Protein AF-A0A7W4B384-F1 (afdb_monomer)

Foldseek 3Di:
DDDFFEAEQEDDVLCSVVVLVVLVVVCVPDDQQAFAPGQEYEAEHVRLLLSQLSLLVRRGSNVSSVLVNVCSVPDDPCLQFPDDPPQVVVVVVVVVVCVVPDDDQDPPPDPSTPRVSVVVVCVVSGPNVSNVVCQVVSSHFKYKYWYADPNPRDIDIDMDGD

pLDDT: mean 80.78, std 18.58, range [40.91, 98.25]

Mean predicted aligned error: 9.46 Å

Structure (mmCIF, N/CA/C/O backbone):
data_AF-A0A7W4B384-F1
#
_entry.id   AF-A0A7W4B384-F1
#
loop_
_atom_site.group_PDB
_atom_site.id
_atom_site.type_symbol
_atom_site.label_atom_id
_atom_site.label_alt_id
_atom_site.label_comp_id
_atom_site.label_asym_id
_atom_site.label_entity_id
_atom_site.label_seq_id
_atom_site.pdbx_PDB_ins_code
_atom_site.Cartn_x
_atom_site.Cartn_y
_atom_site.Cartn_z
_atom_site.occupancy
_atom_site.B_iso_or_equiv
_atom_site.auth_seq_id
_atom_site.auth_comp_id
_atom_site.auth_asym_id
_atom_site.auth_atom_id
_atom_site.pdbx_PDB_model_num
ATOM 1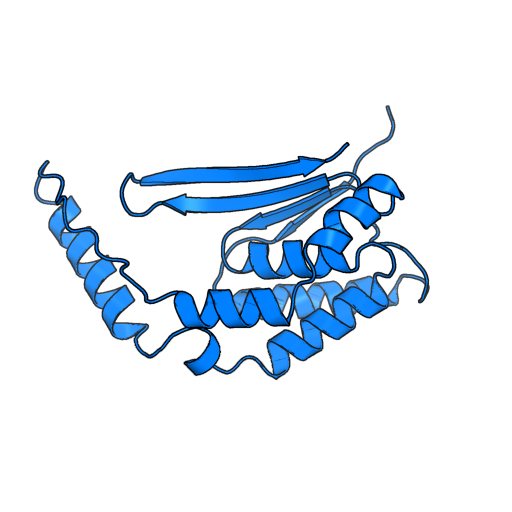 N N . MET A 1 1 ? -15.012 16.977 15.187 1.00 51.75 1 MET A N 1
ATOM 2 C CA . MET A 1 1 ? -14.561 16.223 13.995 1.00 51.75 1 MET A CA 1
ATOM 3 C C . MET A 1 1 ? -13.806 14.999 14.482 1.00 51.75 1 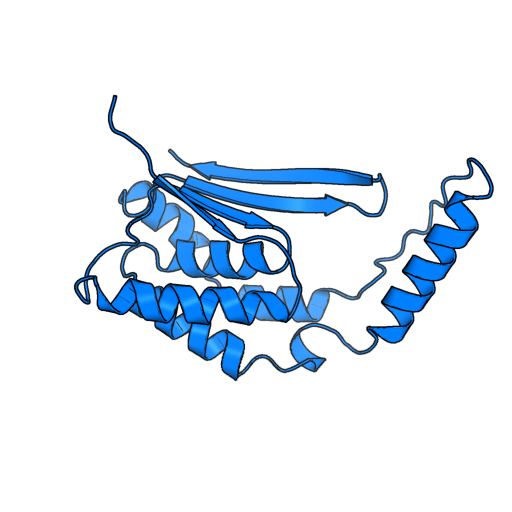MET A C 1
ATOM 5 O O . MET A 1 1 ? -12.996 15.155 15.386 1.00 51.75 1 MET A O 1
ATOM 9 N N . SER A 1 2 ? -14.088 13.803 13.958 1.00 74.88 2 SER A N 1
ATOM 10 C CA . SER A 1 2 ? -13.218 12.649 14.225 1.00 74.88 2 SER A CA 1
ATOM 11 C C . SER A 1 2 ? -11.882 12.897 13.520 1.00 74.88 2 SER A C 1
ATOM 13 O O . SER A 1 2 ? -11.860 13.360 12.379 1.00 74.88 2 SER A O 1
ATOM 15 N N . ILE A 1 3 ? -10.778 12.660 14.224 1.00 88.25 3 ILE A N 1
ATOM 16 C CA . ILE A 1 3 ? -9.435 12.721 13.643 1.00 88.25 3 ILE A CA 1
ATOM 17 C C . ILE A 1 3 ? -9.315 11.540 12.675 1.00 88.25 3 ILE A C 1
ATOM 19 O O . ILE A 1 3 ? -9.677 10.425 13.045 1.00 88.25 3 ILE A O 1
ATOM 23 N N . SER A 1 4 ? -8.843 11.786 11.450 1.00 93.00 4 SER A N 1
ATOM 24 C CA . SER A 1 4 ? -8.507 10.728 10.491 1.00 93.00 4 SER A CA 1
ATOM 25 C C . SER A 1 4 ? -6.994 10.596 10.368 1.00 93.00 4 SER A C 1
ATOM 27 O O . SER A 1 4 ? -6.298 11.600 10.221 1.00 93.00 4 SER A O 1
ATOM 29 N N . THR A 1 5 ? -6.490 9.364 10.404 1.00 96.00 5 THR A N 1
ATOM 30 C CA . THR A 1 5 ? -5.057 9.065 10.264 1.00 96.00 5 THR A CA 1
ATOM 31 C C . THR A 1 5 ? -4.778 8.409 8.917 1.00 96.00 5 THR A C 1
ATOM 33 O O . THR A 1 5 ? -5.451 7.452 8.529 1.00 96.00 5 THR A O 1
ATOM 36 N N . ALA A 1 6 ? -3.768 8.914 8.208 1.00 97.12 6 ALA A N 1
ATOM 37 C CA . ALA A 1 6 ? -3.363 8.412 6.901 1.00 97.12 6 ALA A CA 1
ATOM 38 C C . ALA A 1 6 ? -1.993 7.722 6.957 1.00 97.12 6 ALA A C 1
ATOM 40 O O . ALA A 1 6 ? -1.041 8.258 7.524 1.00 97.12 6 ALA A O 1
ATOM 41 N N . LEU A 1 7 ? -1.882 6.560 6.312 1.00 97.94 7 LEU A N 1
ATOM 42 C CA . LEU A 1 7 ? -0.610 5.908 6.009 1.00 97.94 7 LEU A CA 1
ATOM 43 C C . LEU A 1 7 ? -0.146 6.334 4.615 1.00 97.94 7 LEU A C 1
ATOM 45 O O . LEU A 1 7 ? -0.845 6.080 3.638 1.00 97.94 7 LEU A O 1
ATOM 49 N N . VAL A 1 8 ? 1.046 6.926 4.507 1.00 97.44 8 VAL A N 1
ATOM 50 C CA . VAL A 1 8 ? 1.615 7.374 3.226 1.00 97.44 8 VAL A CA 1
ATOM 51 C C . VAL A 1 8 ? 2.821 6.518 2.850 1.00 97.44 8 VAL A C 1
ATOM 53 O O . VAL A 1 8 ? 3.834 6.50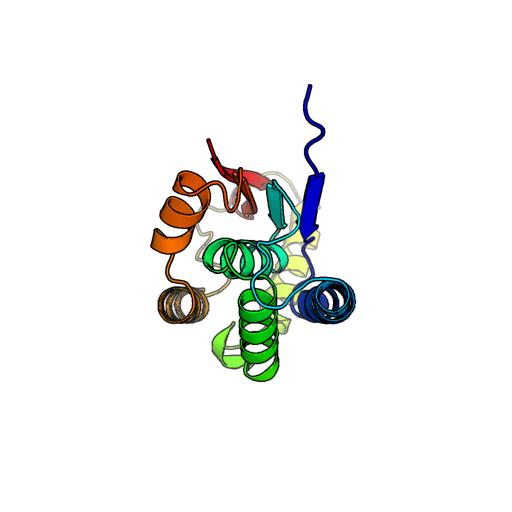1 3.549 1.00 97.44 8 VAL A O 1
ATOM 56 N N . LEU A 1 9 ? 2.718 5.810 1.726 1.00 95.81 9 LEU A N 1
ATOM 57 C CA . LEU A 1 9 ? 3.747 4.915 1.204 1.00 95.81 9 LEU A CA 1
ATOM 58 C C . LEU A 1 9 ? 4.400 5.530 -0.038 1.00 95.81 9 LEU A C 1
ATOM 60 O O . LEU A 1 9 ? 3.878 5.459 -1.150 1.00 95.81 9 LEU A O 1
ATOM 64 N N . GLY A 1 10 ? 5.566 6.144 0.157 1.00 90.62 10 GLY A N 1
ATOM 65 C CA . GLY A 1 10 ? 6.309 6.789 -0.925 1.00 90.62 10 GLY A CA 1
ATOM 66 C C . GLY A 1 10 ? 6.804 5.826 -2.013 1.00 90.62 10 GLY A C 1
ATOM 67 O O . GLY A 1 10 ? 6.859 4.605 -1.835 1.00 90.62 10 GLY A O 1
ATOM 68 N N . GLY A 1 11 ? 7.212 6.397 -3.147 1.00 85.62 11 GLY A N 1
ATOM 69 C CA . GLY A 1 11 ? 7.916 5.667 -4.201 1.00 85.62 11 GLY A CA 1
ATOM 70 C C . GLY A 1 11 ? 9.327 5.234 -3.783 1.00 85.62 11 GLY A C 1
ATOM 71 O O . GLY A 1 11 ? 9.856 5.661 -2.760 1.00 85.62 11 GLY A O 1
ATOM 72 N N . GLY A 1 12 ? 9.959 4.379 -4.590 1.00 79.44 12 GLY A N 1
ATOM 73 C CA . GLY A 1 12 ? 11.324 3.909 -4.302 1.00 79.44 12 GLY A CA 1
ATOM 74 C C . GLY A 1 12 ? 11.743 2.600 -4.973 1.00 79.44 12 GLY A C 1
ATOM 75 O O . GLY A 1 12 ? 12.797 2.058 -4.636 1.00 79.44 12 GLY A O 1
ATOM 76 N N . GLY A 1 13 ? 10.937 2.058 -5.893 1.00 82.25 13 GLY A N 1
ATOM 77 C CA . GLY A 1 13 ? 11.225 0.778 -6.546 1.00 82.25 13 GLY A CA 1
ATOM 78 C C . GLY A 1 13 ? 11.396 -0.345 -5.520 1.00 82.25 13 GLY A C 1
ATOM 79 O O . GLY A 1 13 ? 10.580 -0.486 -4.612 1.00 82.25 13 GLY A O 1
ATOM 80 N N . ALA A 1 14 ? 12.496 -1.095 -5.616 1.00 79.94 14 ALA A N 1
ATOM 81 C CA . ALA A 1 14 ? 12.819 -2.172 -4.676 1.00 79.94 14 ALA A CA 1
ATOM 82 C C . ALA A 1 14 ? 12.920 -1.706 -3.208 1.00 79.94 14 ALA A C 1
ATOM 84 O O . ALA A 1 14 ? 12.664 -2.488 -2.294 1.00 79.94 14 ALA A O 1
ATOM 85 N N . ARG A 1 15 ? 13.223 -0.422 -2.955 1.00 83.94 15 ARG A N 1
ATOM 86 C CA . ARG A 1 15 ? 13.280 0.129 -1.590 1.00 83.94 15 ARG A CA 1
ATOM 87 C C . ARG A 1 15 ? 11.910 0.183 -0.908 1.00 83.94 15 ARG A C 1
ATOM 89 O O . ARG A 1 15 ? 11.855 0.312 0.310 1.00 83.94 15 ARG A O 1
ATOM 96 N N . ALA A 1 16 ? 10.808 0.018 -1.639 1.00 87.44 16 ALA A N 1
ATOM 97 C CA . ALA A 1 16 ? 9.496 -0.122 -1.012 1.00 87.44 16 ALA A CA 1
ATOM 98 C C . ALA A 1 16 ? 9.398 -1.380 -0.116 1.00 87.44 16 ALA A C 1
ATOM 100 O O . ALA A 1 16 ? 8.548 -1.421 0.770 1.00 87.44 16 ALA A O 1
ATOM 101 N N . ALA A 1 17 ? 10.321 -2.347 -0.231 1.00 89.25 17 ALA A N 1
ATOM 102 C CA . ALA A 1 17 ? 10.454 -3.454 0.720 1.00 89.25 17 ALA A CA 1
ATOM 103 C C . ALA A 1 17 ? 10.733 -2.991 2.167 1.00 89.25 17 ALA A C 1
ATOM 105 O O . ALA A 1 17 ? 10.263 -3.623 3.114 1.00 89.25 17 ALA A O 1
ATOM 106 N N . TYR A 1 18 ? 11.430 -1.861 2.368 1.00 91.94 18 TYR A N 1
ATOM 107 C CA . TYR A 1 18 ? 11.665 -1.309 3.712 1.00 91.94 18 TYR A CA 1
ATOM 108 C C . TYR A 1 18 ? 10.356 -0.935 4.415 1.00 91.94 18 TYR A C 1
ATOM 110 O O . TYR A 1 18 ? 10.226 -1.133 5.622 1.00 91.94 18 TYR A O 1
ATOM 118 N N . GLN A 1 19 ? 9.357 -0.472 3.656 1.00 94.75 19 GLN A N 1
ATOM 119 C CA . GLN A 1 19 ? 8.030 -0.145 4.186 1.00 94.75 19 GLN A CA 1
ATOM 120 C C . GLN A 1 19 ? 7.374 -1.383 4.806 1.00 94.75 19 GLN A C 1
ATOM 122 O O . GLN A 1 19 ? 6.736 -1.287 5.851 1.00 94.75 19 GLN A O 1
ATOM 127 N N . ILE A 1 20 ? 7.589 -2.563 4.216 1.00 94.81 20 ILE A N 1
ATOM 128 C CA . ILE A 1 20 ? 7.074 -3.827 4.751 1.00 94.81 20 ILE A CA 1
ATOM 129 C C . ILE A 1 20 ? 7.742 -4.167 6.081 1.00 94.81 20 ILE A C 1
ATOM 131 O O . ILE A 1 20 ? 7.062 -4.598 7.006 1.00 94.81 20 ILE A O 1
ATOM 135 N N . GLY A 1 21 ? 9.048 -3.921 6.213 1.00 95.75 21 GLY A N 1
ATOM 136 C CA . GLY A 1 21 ? 9.762 -4.066 7.484 1.00 95.75 21 GLY A CA 1
ATOM 137 C C . GLY A 1 21 ? 9.155 -3.203 8.595 1.00 95.75 21 GLY A C 1
ATOM 138 O O . GLY A 1 21 ? 8.862 -3.715 9.675 1.00 95.75 21 GLY A O 1
ATOM 139 N N . VAL A 1 22 ? 8.879 -1.927 8.304 1.00 96.81 22 VAL A N 1
ATOM 140 C CA . VAL A 1 22 ? 8.221 -1.005 9.249 1.00 96.81 22 VAL A CA 1
ATOM 141 C C . VAL A 1 22 ? 6.822 -1.503 9.619 1.00 96.81 22 VAL A C 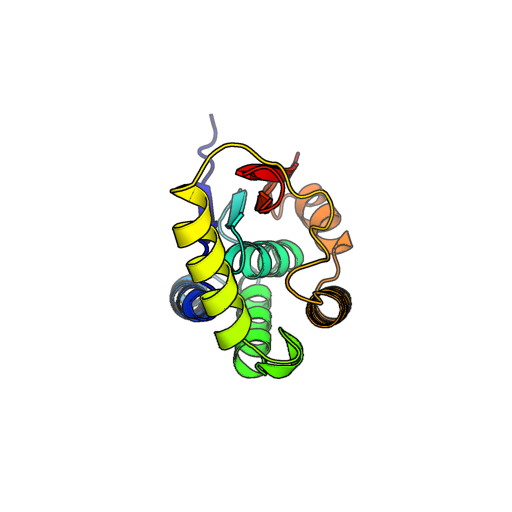1
ATOM 143 O O . VAL A 1 22 ? 6.490 -1.609 10.798 1.00 96.81 22 VAL A O 1
ATOM 146 N N . LEU A 1 23 ? 6.010 -1.887 8.632 1.00 97.00 23 LEU A N 1
ATOM 147 C CA . LEU A 1 23 ? 4.657 -2.387 8.876 1.00 97.00 23 LEU A CA 1
ATOM 148 C C . LEU A 1 23 ? 4.639 -3.714 9.659 1.00 97.00 23 LEU A C 1
ATOM 150 O O . LEU A 1 23 ? 3.732 -3.940 10.457 1.00 97.00 23 LEU A O 1
ATOM 154 N N . LYS A 1 24 ? 5.654 -4.573 9.489 1.00 96.94 24 LYS A N 1
ATOM 155 C CA . LYS A 1 24 ? 5.849 -5.800 10.283 1.00 96.94 24 LYS A CA 1
ATOM 156 C C . LYS A 1 24 ? 6.199 -5.533 11.738 1.00 96.94 24 LYS A C 1
ATOM 158 O O . LYS A 1 24 ? 5.872 -6.365 12.580 1.00 96.94 24 LYS A O 1
ATOM 163 N N . ALA A 1 25 ? 6.875 -4.429 12.034 1.00 97.62 25 ALA A N 1
ATOM 164 C CA . ALA A 1 25 ? 7.070 -3.997 13.411 1.00 97.62 25 ALA A CA 1
ATOM 165 C C . ALA A 1 25 ? 5.754 -3.445 13.976 1.00 97.62 25 ALA A C 1
ATOM 167 O O . ALA A 1 25 ? 5.308 -3.882 15.031 1.00 97.62 25 ALA A O 1
ATOM 168 N N . LEU A 1 26 ? 5.077 -2.568 13.225 1.00 96.75 26 LEU A N 1
ATOM 169 C CA . LEU A 1 26 ? 3.822 -1.943 13.655 1.00 96.75 26 LEU A CA 1
ATOM 170 C C . LEU A 1 26 ? 2.714 -2.957 13.955 1.00 96.75 26 LEU A C 1
ATOM 172 O O . LEU A 1 26 ? 2.024 -2.831 14.960 1.00 96.75 26 LEU A O 1
ATOM 176 N N . VAL A 1 27 ? 2.545 -3.981 13.116 1.00 97.31 27 VAL A N 1
ATOM 177 C CA . VAL A 1 27 ? 1.456 -4.959 13.271 1.00 97.31 27 VAL A CA 1
ATOM 178 C C . VAL A 1 27 ? 1.537 -5.759 14.575 1.00 97.31 27 VAL A C 1
ATOM 180 O O . VAL A 1 27 ? 0.503 -6.197 15.068 1.00 97.31 27 VAL A O 1
ATOM 183 N N . GLN A 1 28 ? 2.726 -5.890 15.176 1.00 96.94 28 GLN A N 1
ATOM 184 C CA . GLN A 1 28 ? 2.923 -6.594 16.451 1.00 96.94 28 GLN A CA 1
ATOM 185 C C . GLN A 1 28 ? 2.240 -5.892 17.632 1.00 96.94 28 GLN A C 1
ATOM 187 O O . GLN A 1 28 ? 1.955 -6.538 18.636 1.00 96.94 28 GLN A O 1
ATOM 192 N N . PHE A 1 29 ? 1.938 -4.597 17.501 1.00 97.12 29 PHE A N 1
ATOM 193 C CA . PHE A 1 29 ? 1.233 -3.817 18.518 1.00 97.12 29 PHE A CA 1
ATOM 194 C C . PHE A 1 29 ? -0.297 -3.911 18.410 1.00 97.12 29 PHE A C 1
ATOM 196 O O . PHE A 1 29 ? -1.001 -3.308 19.216 1.00 97.12 29 PHE A O 1
ATOM 203 N N . TYR A 1 30 ? -0.831 -4.654 17.434 1.00 96.56 30 TYR A N 1
ATOM 204 C CA . TYR A 1 30 ? -2.272 -4.780 17.207 1.00 96.56 30 TYR A CA 1
ATOM 205 C C . TYR A 1 30 ? -2.767 -6.218 17.424 1.00 96.56 30 TYR A C 1
ATOM 207 O O . TYR A 1 30 ? -2.012 -7.175 17.261 1.00 96.56 30 TYR A O 1
ATOM 215 N N . PRO A 1 31 ? -4.056 -6.423 17.743 1.00 96.12 31 PRO A N 1
ATOM 216 C CA . PRO A 1 31 ? -4.652 -7.757 17.757 1.00 96.12 31 PRO A CA 1
ATOM 217 C C . PRO A 1 31 ? -4.673 -8.415 16.364 1.00 96.12 31 PRO A C 1
ATOM 219 O O . PRO A 1 31 ? -4.749 -7.744 15.332 1.00 96.12 31 PRO A O 1
ATOM 222 N N . ARG A 1 32 ? -4.690 -9.756 16.316 1.00 91.62 32 ARG A N 1
ATOM 223 C CA . ARG A 1 32 ? -4.689 -10.524 15.050 1.00 91.62 32 ARG A CA 1
ATOM 224 C C . ARG A 1 32 ? -5.877 -10.216 14.129 1.00 91.62 32 ARG A C 1
ATOM 226 O O . ARG A 1 32 ? -5.694 -10.135 12.917 1.00 91.62 32 ARG A O 1
ATOM 233 N N . ASN A 1 33 ? -7.063 -10.006 14.698 1.00 90.12 33 ASN A N 1
ATOM 234 C CA . ASN A 1 33 ? -8.305 -9.743 13.958 1.00 90.12 33 ASN A CA 1
ATOM 235 C C . ASN A 1 33 ? -8.661 -8.248 13.903 1.00 90.12 33 ASN A C 1
ATOM 237 O O . ASN A 1 33 ? -9.829 -7.892 13.803 1.00 90.12 33 ASN A O 1
ATOM 241 N N . HIS A 1 34 ? -7.663 -7.371 14.011 1.00 94.88 34 HIS A N 1
ATOM 242 C CA . HIS A 1 34 ? -7.862 -5.930 13.924 1.00 94.88 34 HIS A CA 1
ATOM 243 C C . HIS A 1 34 ? -7.814 -5.453 12.464 1.00 94.88 34 HIS A C 1
ATOM 245 O O . HIS A 1 34 ? -7.016 -5.963 11.668 1.00 94.88 34 HIS A O 1
ATOM 251 N N . ASN A 1 35 ? -8.627 -4.449 12.127 1.00 96.75 35 ASN A N 1
ATOM 252 C CA . ASN A 1 35 ? -8.532 -3.742 10.848 1.00 96.75 35 ASN A CA 1
ATOM 253 C C . ASN A 1 35 ? -7.172 -3.036 10.722 1.00 96.75 35 ASN A C 1
ATOM 255 O O . ASN A 1 35 ? -6.399 -2.940 11.677 1.00 96.75 35 ASN A O 1
ATOM 259 N N . VAL A 1 36 ? -6.851 -2.511 9.547 1.00 96.81 36 VAL A N 1
ATOM 260 C CA . VAL A 1 36 ? -5.744 -1.557 9.437 1.00 96.81 36 VAL A CA 1
ATOM 261 C C . VAL A 1 36 ? -6.020 -0.363 10.363 1.00 96.81 36 VAL A C 1
ATOM 263 O O . VAL A 1 36 ? -7.143 0.134 10.393 1.00 96.81 36 VAL A O 1
ATOM 266 N N . PRO A 1 37 ? -5.034 0.105 11.142 1.00 96.19 37 PRO A N 1
ATOM 267 C CA . PRO A 1 37 ? -5.230 1.200 12.095 1.00 96.19 37 PRO A CA 1
ATOM 268 C C . PRO A 1 37 ? -5.169 2.585 11.430 1.00 96.19 37 PRO A C 1
ATOM 270 O O . PRO A 1 37 ? -4.839 3.576 12.074 1.00 96.19 37 PRO A O 1
ATOM 273 N N . PHE A 1 38 ? -5.436 2.642 10.126 1.00 96.69 38 PHE A N 1
ATOM 274 C CA . PHE A 1 38 ? -5.358 3.839 9.305 1.00 96.69 38 PHE A CA 1
ATOM 275 C C . PHE A 1 38 ? -6.675 3.984 8.556 1.00 96.69 38 PHE A C 1
ATOM 277 O O . PHE A 1 38 ? -7.126 3.037 7.911 1.00 96.69 38 PHE A O 1
ATOM 284 N N . ASP A 1 39 ? -7.266 5.173 8.604 1.00 96.94 39 ASP A N 1
ATOM 285 C CA . ASP A 1 39 ? -8.490 5.465 7.862 1.00 96.94 39 ASP A CA 1
ATOM 286 C C . ASP A 1 39 ? -8.199 5.570 6.365 1.00 96.94 39 ASP A C 1
ATOM 288 O O . ASP A 1 39 ? -9.011 5.176 5.530 1.00 96.94 39 ASP A O 1
ATOM 292 N N . ILE A 1 40 ? -7.029 6.110 6.022 1.00 98.00 40 ILE A N 1
ATOM 293 C CA . ILE A 1 40 ? -6.640 6.403 4.646 1.00 98.00 40 ILE A CA 1
ATOM 294 C C . ILE A 1 40 ? -5.299 5.738 4.353 1.00 98.00 40 ILE A C 1
ATOM 296 O O . ILE A 1 40 ? -4.371 5.812 5.158 1.00 98.00 40 ILE A O 1
ATOM 300 N N . ILE A 1 41 ? -5.179 5.107 3.187 1.00 98.25 41 ILE A N 1
ATOM 301 C CA . ILE A 1 41 ? -3.905 4.568 2.702 1.00 98.25 41 ILE A CA 1
ATOM 302 C C . ILE A 1 41 ? -3.560 5.246 1.377 1.00 98.25 41 ILE A C 1
ATOM 304 O O . ILE A 1 41 ? -4.302 5.141 0.404 1.00 98.25 41 ILE A O 1
ATOM 308 N N . CYS A 1 42 ? -2.413 5.911 1.326 1.00 97.88 42 CYS A N 1
ATOM 309 C CA . CYS A 1 42 ? -1.895 6.567 0.133 1.00 97.88 42 CYS A CA 1
ATOM 310 C C . CYS A 1 42 ? -0.628 5.859 -0.346 1.00 97.88 42 CYS A C 1
ATOM 312 O O . CYS A 1 42 ? 0.199 5.446 0.471 1.00 97.88 42 CYS A O 1
ATOM 314 N N . GLY A 1 43 ? -0.437 5.751 -1.659 1.00 95.69 43 GLY A N 1
ATOM 315 C CA . GLY A 1 43 ? 0.771 5.151 -2.210 1.00 95.69 43 GLY A CA 1
ATOM 316 C C . GLY A 1 43 ? 1.197 5.735 -3.547 1.00 95.69 43 GLY A C 1
ATOM 317 O O . GLY A 1 43 ? 0.373 5.974 -4.419 1.00 95.69 43 GLY A O 1
ATOM 318 N N . THR A 1 44 ? 2.504 5.896 -3.741 1.00 92.81 44 THR A N 1
ATOM 319 C CA . THR A 1 44 ? 3.082 6.413 -4.991 1.00 92.81 44 THR A CA 1
ATOM 320 C C . THR A 1 44 ? 4.011 5.380 -5.625 1.00 92.81 44 THR A C 1
ATOM 322 O O . THR A 1 44 ? 4.880 4.829 -4.947 1.00 92.81 44 THR A O 1
ATOM 325 N N . SER A 1 45 ? 3.894 5.130 -6.935 1.00 87.12 45 SER A N 1
ATOM 326 C CA . SER A 1 45 ? 4.775 4.196 -7.670 1.00 87.12 45 SER A CA 1
ATOM 327 C C . SER A 1 45 ? 4.853 2.804 -6.998 1.00 87.12 45 SER A C 1
ATOM 329 O O . SER A 1 45 ? 3.832 2.151 -6.829 1.00 87.12 45 SER A O 1
ATOM 331 N N . ALA A 1 46 ? 6.021 2.318 -6.565 1.00 87.06 46 ALA A N 1
ATOM 332 C CA . ALA A 1 46 ? 6.128 1.042 -5.842 1.00 87.06 46 ALA A CA 1
ATOM 333 C C . ALA A 1 46 ? 5.355 1.026 -4.504 1.00 87.06 46 ALA A C 1
ATOM 335 O O . ALA A 1 46 ? 4.835 -0.015 -4.104 1.00 87.06 46 ALA A O 1
ATOM 336 N N . GLY A 1 47 ? 5.218 2.179 -3.839 1.00 91.94 47 GLY A N 1
ATOM 337 C CA . GLY A 1 47 ? 4.380 2.326 -2.650 1.00 91.94 47 GLY A CA 1
ATOM 338 C C . GLY A 1 47 ? 2.887 2.187 -2.954 1.00 91.94 47 GLY A C 1
ATOM 339 O O . GLY A 1 47 ? 2.137 1.728 -2.098 1.00 91.94 47 GLY A O 1
ATOM 340 N N . ALA A 1 48 ? 2.455 2.479 -4.187 1.00 92.50 48 ALA A N 1
ATOM 341 C CA . ALA A 1 48 ? 1.085 2.233 -4.633 1.00 92.50 48 ALA A CA 1
ATOM 342 C C . ALA A 1 48 ? 0.736 0.743 -4.610 1.00 92.50 48 ALA A C 1
ATOM 344 O O . ALA A 1 48 ? -0.327 0.371 -4.130 1.00 92.50 48 ALA A O 1
ATOM 345 N N . ILE A 1 49 ? 1.655 -0.122 -5.047 1.00 90.00 49 ILE A N 1
ATOM 346 C CA . ILE A 1 49 ? 1.459 -1.580 -5.004 1.00 90.00 49 ILE A CA 1
ATOM 347 C C . ILE A 1 49 ? 1.228 -2.034 -3.556 1.00 90.00 49 ILE A C 1
ATOM 349 O O . ILE A 1 49 ? 0.296 -2.794 -3.276 1.00 90.00 49 ILE A O 1
ATOM 353 N N . ASN A 1 50 ? 2.034 -1.516 -2.624 1.00 93.44 50 ASN A N 1
ATOM 354 C CA . ASN A 1 50 ? 1.884 -1.798 -1.199 1.00 93.44 50 ASN A CA 1
ATOM 355 C C . ASN A 1 50 ? 0.553 -1.279 -0.651 1.00 93.44 50 ASN A C 1
ATOM 357 O O . ASN A 1 50 ? -0.152 -2.022 0.032 1.00 93.44 50 ASN A O 1
ATOM 361 N N . ALA A 1 51 ? 0.197 -0.036 -0.983 1.00 96.25 51 ALA A N 1
ATOM 362 C CA . ALA A 1 51 ? -1.042 0.609 -0.568 1.00 96.25 51 ALA A CA 1
ATOM 363 C C . ALA A 1 51 ? -2.271 -0.175 -1.041 1.00 96.25 51 ALA A C 1
ATOM 365 O O . ALA A 1 51 ? -3.125 -0.531 -0.231 1.00 96.25 51 ALA A O 1
ATOM 366 N N . THR A 1 52 ? -2.330 -0.520 -2.329 1.00 95.12 52 THR A N 1
ATOM 367 C CA . THR A 1 52 ? -3.427 -1.293 -2.919 1.00 95.12 52 THR A CA 1
ATOM 368 C C . THR A 1 52 ? -3.526 -2.686 -2.296 1.00 95.12 52 THR A C 1
ATOM 370 O O . THR A 1 52 ? -4.609 -3.109 -1.889 1.00 95.12 52 THR A O 1
ATOM 373 N N . SER A 1 53 ? -2.407 -3.402 -2.155 1.00 93.88 53 SER A N 1
ATOM 374 C CA . SER A 1 53 ? -2.408 -4.730 -1.532 1.00 93.88 53 SER A CA 1
ATOM 375 C C . SER A 1 53 ? -2.844 -4.674 -0.061 1.00 93.88 53 SER A C 1
ATOM 377 O O . SER A 1 53 ? -3.622 -5.525 0.378 1.00 93.88 53 SER A O 1
ATOM 379 N N . LEU A 1 54 ? -2.418 -3.659 0.697 1.00 96.19 54 LEU A N 1
ATOM 380 C CA . LEU A 1 54 ? -2.874 -3.459 2.073 1.00 96.19 54 LEU A CA 1
ATOM 381 C C . LEU A 1 54 ? -4.374 -3.133 2.125 1.00 96.19 54 LEU A C 1
ATOM 383 O O . LEU A 1 54 ? -5.094 -3.733 2.921 1.00 96.19 54 LEU A O 1
ATOM 387 N N . ALA A 1 55 ? -4.861 -2.270 1.228 1.00 97.00 55 ALA A N 1
ATOM 388 C CA . ALA A 1 55 ? -6.272 -1.899 1.130 1.00 97.00 55 ALA A CA 1
ATOM 389 C C . ALA A 1 55 ? -7.186 -3.105 0.844 1.00 97.00 55 ALA A C 1
ATOM 391 O O . ALA A 1 55 ? -8.258 -3.211 1.438 1.00 97.00 55 ALA A O 1
ATOM 392 N N . THR A 1 56 ? -6.761 -4.078 0.024 1.00 96.19 56 THR A N 1
ATOM 393 C CA . THR A 1 56 ? -7.538 -5.326 -0.192 1.00 96.19 56 THR A CA 1
ATOM 394 C C . THR A 1 56 ? -7.676 -6.198 1.064 1.00 96.19 56 THR A C 1
ATOM 396 O O . THR A 1 56 ? -8.612 -6.998 1.179 1.00 96.19 56 THR A O 1
ATOM 399 N N . HIS A 1 57 ? -6.777 -6.026 2.033 1.00 95.88 57 HIS A N 1
ATOM 400 C CA . HIS A 1 57 ? -6.741 -6.758 3.298 1.00 95.88 57 HIS A CA 1
ATOM 401 C C . HIS A 1 57 ? -7.043 -5.859 4.505 1.00 95.88 57 HIS A C 1
ATOM 403 O O . HIS A 1 57 ? -6.750 -6.244 5.633 1.00 95.88 57 HIS A O 1
ATOM 409 N N . ALA A 1 58 ? -7.653 -4.689 4.291 1.00 97.00 58 ALA A N 1
ATOM 410 C CA . ALA A 1 58 ? -7.880 -3.698 5.339 1.00 97.00 58 ALA A CA 1
ATOM 411 C C . ALA A 1 58 ? -8.689 -4.229 6.536 1.00 97.00 58 ALA A C 1
ATOM 413 O O . ALA A 1 58 ? -8.487 -3.778 7.656 1.00 97.00 58 ALA A O 1
ATOM 414 N N . SER A 1 59 ? -9.535 -5.244 6.340 1.00 96.50 59 SER A N 1
ATOM 415 C CA . SER A 1 59 ? -10.282 -5.899 7.422 1.00 96.50 59 SER A CA 1
ATOM 416 C C . SER A 1 59 ? -9.436 -6.792 8.350 1.00 96.50 59 SER A C 1
ATOM 418 O O . SER A 1 59 ? -9.952 -7.330 9.323 1.00 96.50 59 SER A O 1
ATOM 420 N N . CYS A 1 60 ? -8.167 -7.056 8.023 1.00 96.69 60 CYS A N 1
ATOM 421 C CA . CYS A 1 60 ? -7.261 -7.849 8.856 1.00 96.69 60 CYS A CA 1
ATOM 422 C C . CYS A 1 60 ? -5.809 -7.425 8.609 1.00 96.69 60 CYS A C 1
ATOM 424 O O . CYS A 1 60 ? -5.146 -7.898 7.677 1.00 96.69 60 CYS A O 1
ATOM 426 N N . PHE A 1 61 ? -5.297 -6.554 9.480 1.00 96.88 61 PHE A N 1
ATOM 427 C CA . PHE A 1 61 ? -3.975 -5.950 9.332 1.00 96.88 61 PHE A CA 1
ATOM 428 C C . PHE A 1 61 ? -2.862 -7.003 9.276 1.00 96.88 61 PHE A C 1
ATOM 430 O O . PH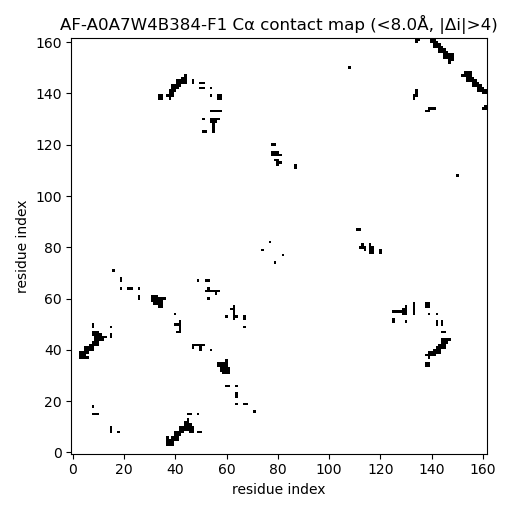E A 1 61 ? -2.021 -6.979 8.378 1.00 96.88 61 PHE A O 1
ATOM 437 N N . HIS A 1 62 ? -2.919 -8.003 10.159 1.00 97.31 62 HIS A N 1
ATOM 438 C CA . HIS A 1 62 ? -1.979 -9.127 10.184 1.00 97.31 62 HIS A CA 1
ATOM 439 C C . HIS A 1 62 ? -1.919 -9.887 8.857 1.00 97.31 62 HIS A C 1
ATOM 441 O O . HIS A 1 62 ? -0.830 -10.194 8.363 1.00 97.31 62 HIS A O 1
ATOM 447 N N . LEU A 1 63 ? -3.077 -10.185 8.263 1.00 95.00 63 LEU A N 1
ATOM 448 C CA . LEU A 1 63 ? -3.136 -10.873 6.978 1.00 95.00 63 LEU A CA 1
ATOM 449 C C . LEU A 1 63 ? -2.562 -10.000 5.860 1.00 95.00 63 LEU A C 1
ATOM 451 O O . LEU A 1 63 ? -1.795 -10.508 5.043 1.00 95.00 63 LEU A O 1
ATOM 455 N N . GLY A 1 64 ? -2.893 -8.706 5.849 1.00 94.75 64 GLY A N 1
ATOM 456 C CA . GLY A 1 64 ? -2.351 -7.751 4.883 1.00 94.75 64 GLY A CA 1
ATOM 457 C C . GLY A 1 64 ? -0.826 -7.707 4.912 1.00 94.75 64 GLY A C 1
ATOM 458 O O . GLY A 1 64 ? -0.187 -7.860 3.870 1.00 94.75 64 GLY A O 1
ATOM 459 N N . ILE A 1 65 ? -0.235 -7.612 6.106 1.00 96.06 65 ILE A N 1
ATOM 460 C CA . ILE A 1 65 ? 1.225 -7.595 6.258 1.00 96.06 65 ILE A CA 1
ATOM 461 C C . ILE A 1 65 ? 1.854 -8.937 5.885 1.00 96.06 65 ILE A C 1
ATOM 463 O O . ILE A 1 65 ? 2.866 -8.957 5.187 1.00 96.06 65 ILE A O 1
ATOM 467 N N . LYS A 1 66 ? 1.241 -10.066 6.262 1.00 93.81 66 LYS A N 1
ATOM 468 C CA . LYS A 1 66 ? 1.727 -11.398 5.868 1.00 93.81 66 LYS A CA 1
ATOM 469 C C . LYS A 1 66 ? 1.722 -11.583 4.348 1.00 93.81 66 LYS A C 1
ATOM 471 O O . LYS A 1 66 ? 2.664 -12.148 3.798 1.00 93.81 66 LYS A O 1
ATOM 476 N N . LYS A 1 67 ? 0.669 -11.122 3.664 1.00 90.69 67 LYS A N 1
ATOM 477 C CA . LYS A 1 67 ? 0.564 -11.195 2.200 1.00 90.69 67 LYS A CA 1
ATOM 478 C C . LYS A 1 67 ? 1.591 -10.296 1.522 1.00 90.69 67 LYS A C 1
ATOM 480 O O . LYS A 1 67 ? 2.254 -10.762 0.604 1.00 90.69 67 LYS A O 1
ATOM 485 N N . LEU A 1 68 ? 1.781 -9.074 2.016 1.00 90.88 68 LEU A N 1
ATOM 486 C CA . LEU A 1 68 ? 2.827 -8.177 1.526 1.00 90.88 68 LEU A CA 1
ATOM 487 C C . LEU A 1 68 ? 4.229 -8.770 1.709 1.00 90.88 68 LEU A C 1
ATOM 489 O O . LEU A 1 68 ? 4.995 -8.811 0.754 1.00 90.88 68 LEU A O 1
ATOM 493 N N . ASP A 1 69 ? 4.558 -9.279 2.899 1.00 91.44 69 ASP A N 1
ATOM 494 C CA . ASP A 1 69 ? 5.857 -9.914 3.167 1.00 91.44 69 ASP A CA 1
ATOM 495 C C . ASP A 1 69 ? 6.088 -11.129 2.261 1.00 91.44 69 ASP A C 1
ATOM 497 O O . ASP A 1 69 ? 7.177 -11.282 1.713 1.00 91.44 69 ASP A O 1
ATOM 501 N N . TRP A 1 70 ? 5.060 -11.956 2.036 1.00 87.38 70 TRP A N 1
ATOM 502 C CA . TRP A 1 70 ? 5.156 -13.070 1.093 1.00 87.38 70 TRP A CA 1
ATOM 503 C C . TRP A 1 70 ? 5.428 -12.576 -0.329 1.00 87.38 70 TRP A C 1
ATOM 505 O O . TRP A 1 70 ? 6.372 -13.043 -0.957 1.00 87.38 70 TRP A O 1
ATOM 515 N N . VAL A 1 71 ? 4.658 -11.602 -0.811 1.00 82.69 71 VAL A N 1
ATOM 516 C CA . VAL A 1 71 ? 4.821 -11.042 -2.156 1.00 82.69 71 VAL A CA 1
ATOM 517 C C . VAL A 1 71 ? 6.238 -10.492 -2.348 1.00 82.69 71 VAL A C 1
ATOM 519 O O . VAL A 1 71 ? 6.906 -10.877 -3.298 1.00 82.69 71 VAL A O 1
ATOM 522 N N . TRP A 1 72 ? 6.749 -9.679 -1.420 1.00 85.12 72 TRP A N 1
ATOM 523 C CA . TRP A 1 72 ? 8.098 -9.105 -1.519 1.00 85.12 72 TRP A CA 1
ATOM 524 C C . TRP A 1 72 ? 9.234 -10.123 -1.401 1.00 85.12 72 TRP A C 1
ATOM 526 O O . TRP A 1 72 ? 10.284 -9.917 -2.001 1.00 85.12 72 TRP A O 1
ATOM 536 N N . ARG A 1 73 ? 9.039 -11.231 -0.676 1.00 82.38 73 ARG A N 1
ATOM 537 C CA . ARG A 1 73 ? 10.025 -12.326 -0.599 1.00 82.38 73 ARG A CA 1
ATOM 538 C C . ARG A 1 73 ? 10.092 -13.177 -1.863 1.00 82.38 73 ARG A C 1
ATOM 540 O O . ARG A 1 73 ? 11.126 -13.782 -2.111 1.00 82.38 73 ARG A O 1
ATOM 547 N N . HIS A 1 74 ? 8.998 -13.245 -2.617 1.00 75.56 74 HIS A N 1
ATOM 548 C CA . HIS A 1 74 ? 8.882 -14.069 -3.825 1.00 75.56 74 HIS A CA 1
ATOM 549 C C . HIS A 1 74 ? 8.848 -13.222 -5.102 1.00 75.56 74 HIS A C 1
ATOM 551 O O . HIS A 1 74 ? 8.625 -13.758 -6.183 1.00 75.56 74 HIS A O 1
ATOM 557 N N . PHE A 1 75 ? 9.059 -11.908 -4.977 1.00 70.62 75 PHE A N 1
ATOM 558 C CA . PHE A 1 75 ? 9.222 -10.998 -6.099 1.00 70.62 75 PHE A CA 1
ATOM 559 C C . PHE A 1 75 ? 10.569 -11.282 -6.761 1.00 70.62 75 PHE A C 1
ATOM 561 O O . PHE A 1 75 ? 11.625 -10.946 -6.224 1.00 70.62 75 PHE A O 1
ATOM 568 N N . GLU A 1 76 ? 10.540 -11.859 -7.955 1.00 62.88 76 GLU A N 1
ATOM 569 C CA . GLU A 1 76 ? 11.729 -11.950 -8.793 1.00 62.88 76 GLU A CA 1
ATOM 570 C C . GLU A 1 76 ? 11.758 -10.795 -9.798 1.00 62.88 76 GLU A C 1
ATOM 572 O O . GLU A 1 76 ? 10.731 -10.373 -10.332 1.00 62.88 76 GLU A O 1
ATOM 577 N N . THR A 1 77 ? 12.947 -10.264 -10.092 1.00 57.34 77 THR A N 1
ATOM 578 C CA . THR A 1 77 ? 13.116 -9.109 -10.997 1.00 57.34 77 THR A CA 1
ATOM 579 C C . THR A 1 77 ? 12.508 -9.348 -12.380 1.00 57.34 77 THR A C 1
ATOM 581 O O . THR A 1 77 ? 11.943 -8.423 -12.965 1.00 57.34 77 THR A O 1
ATOM 584 N N . HIS A 1 78 ? 12.536 -10.595 -12.859 1.00 55.94 78 HIS A N 1
ATOM 585 C CA . HIS A 1 78 ? 11.949 -11.010 -14.133 1.00 55.94 78 HIS A CA 1
ATOM 586 C C . HIS A 1 78 ? 10.406 -10.931 -14.161 1.00 55.94 78 HIS A C 1
ATOM 588 O O . HIS A 1 78 ? 9.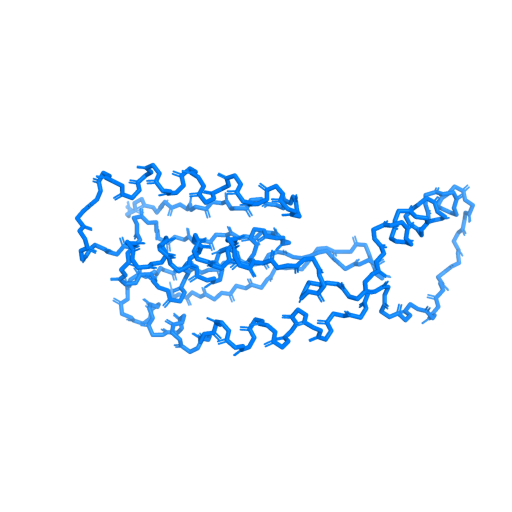815 -10.867 -15.239 1.00 55.94 78 HIS A O 1
ATOM 594 N N . GLN A 1 79 ? 9.750 -10.930 -12.993 1.00 54.97 79 GLN A N 1
ATOM 595 C CA . GLN A 1 79 ? 8.291 -10.827 -12.844 1.00 54.97 79 GLN A CA 1
ATOM 596 C C . GLN A 1 79 ? 7.805 -9.371 -12.842 1.00 54.97 79 GLN A C 1
ATOM 598 O O . GLN A 1 79 ? 6.619 -9.118 -13.048 1.00 54.97 79 GLN A O 1
ATOM 603 N N . VAL A 1 80 ? 8.715 -8.415 -12.620 1.00 54.94 80 VAL A N 1
ATOM 604 C CA . VAL A 1 80 ? 8.423 -6.970 -12.616 1.00 54.94 80 VAL A CA 1
ATOM 605 C C . VAL A 1 80 ? 8.790 -6.343 -13.953 1.00 54.94 80 VAL A C 1
ATOM 607 O O . VAL A 1 80 ? 8.045 -5.515 -14.468 1.00 54.94 80 VAL A O 1
ATOM 610 N N . TYR A 1 81 ? 9.918 -6.772 -14.528 1.00 49.03 81 TYR A N 1
ATOM 611 C CA . TYR A 1 81 ? 10.440 -6.273 -15.792 1.00 49.03 81 TYR A CA 1
ATOM 612 C C . TYR A 1 81 ? 11.095 -7.410 -16.581 1.00 49.03 81 TYR A C 1
ATOM 614 O O . TYR A 1 81 ? 12.008 -8.073 -16.086 1.00 49.03 81 TYR A O 1
ATOM 622 N N . ARG A 1 82 ? 10.725 -7.582 -17.857 1.00 45.69 82 ARG A N 1
ATOM 623 C CA . ARG A 1 82 ? 11.605 -8.272 -18.811 1.00 45.69 82 ARG A CA 1
ATOM 624 C C . ARG A 1 82 ? 12.779 -7.338 -19.102 1.00 45.69 82 ARG A C 1
ATOM 626 O O . ARG A 1 82 ? 12.675 -6.499 -19.978 1.00 45.69 82 ARG A O 1
ATOM 633 N N . ALA A 1 83 ? 13.835 -7.455 -18.294 1.00 40.91 83 ALA A N 1
ATOM 634 C CA . ALA A 1 83 ? 15.161 -6.854 -18.450 1.00 40.91 83 ALA A CA 1
ATOM 635 C C . ALA A 1 83 ? 15.205 -5.390 -18.935 1.00 40.91 83 ALA A C 1
ATOM 637 O O . ALA A 1 83 ? 15.054 -5.137 -20.123 1.00 40.91 83 ALA A O 1
ATOM 638 N N . SER A 1 84 ? 15.573 -4.454 -18.041 1.00 49.91 84 SER A N 1
ATOM 639 C CA . SER A 1 84 ? 16.736 -3.547 -18.222 1.00 49.91 84 SER A CA 1
ATOM 640 C C . SER A 1 84 ? 16.629 -2.212 -17.456 1.00 49.91 84 SER A C 1
ATOM 642 O O . SER A 1 84 ? 16.409 -1.133 -18.006 1.00 49.91 84 SER A O 1
ATOM 644 N N . ILE A 1 85 ? 16.969 -2.240 -16.166 1.00 48.22 85 ILE A N 1
ATOM 645 C CA . ILE A 1 85 ? 17.311 -1.015 -15.414 1.00 48.22 85 ILE A CA 1
ATOM 646 C C . ILE A 1 85 ? 18.364 -0.185 -16.178 1.00 48.22 85 ILE A C 1
ATOM 648 O O . ILE A 1 85 ? 18.296 1.039 -16.206 1.00 48.22 85 ILE A O 1
ATOM 652 N N . ALA A 1 86 ? 19.277 -0.850 -16.893 1.00 49.94 86 ALA A N 1
ATOM 653 C CA . ALA A 1 86 ? 20.245 -0.212 -17.777 1.00 49.94 86 ALA A CA 1
ATOM 654 C C . ALA A 1 86 ? 19.619 0.538 -18.970 1.00 49.94 86 ALA A C 1
ATOM 656 O O . ALA A 1 86 ? 20.131 1.599 -19.313 1.00 49.94 86 ALA A O 1
ATOM 657 N N . GLN A 1 87 ? 18.534 0.051 -19.599 1.00 53.22 87 GLN A N 1
ATOM 658 C CA . GLN A 1 87 ? 17.877 0.786 -20.694 1.00 53.22 87 GLN A CA 1
ATOM 659 C C . GLN A 1 87 ? 17.061 1.950 -20.136 1.00 53.22 87 GLN A C 1
ATOM 661 O O . GLN A 1 87 ? 17.164 3.045 -20.679 1.00 53.22 87 GLN A O 1
ATOM 666 N N . VAL A 1 88 ? 16.356 1.766 -19.012 1.00 54.53 88 VAL A N 1
ATOM 667 C CA . VAL A 1 88 ? 15.645 2.861 -18.328 1.00 54.53 88 VAL A CA 1
ATOM 668 C C . VAL A 1 88 ? 16.614 3.978 -17.938 1.00 54.53 88 VAL A C 1
ATOM 670 O O . VAL A 1 88 ? 16.380 5.128 -18.290 1.00 54.53 88 VAL A O 1
ATOM 673 N N . LEU A 1 89 ? 17.747 3.658 -17.303 1.00 53.56 89 LEU A N 1
ATOM 674 C CA . LEU A 1 89 ? 18.772 4.647 -16.947 1.00 53.56 89 LEU A CA 1
ATOM 675 C C . LEU A 1 89 ? 19.418 5.292 -18.181 1.00 53.56 89 LEU A C 1
ATOM 677 O O . LEU A 1 89 ? 19.635 6.502 -18.185 1.00 53.56 89 LEU A O 1
ATOM 681 N N . ARG A 1 90 ? 19.666 4.534 -19.260 1.00 55.94 90 ARG A N 1
ATOM 682 C CA . ARG A 1 90 ? 20.145 5.097 -20.538 1.00 55.94 90 ARG A CA 1
ATOM 683 C C . ARG A 1 90 ? 19.146 6.073 -21.140 1.00 55.94 90 ARG A C 1
ATOM 685 O O . ARG A 1 90 ? 19.557 7.082 -21.701 1.00 55.94 90 ARG A O 1
ATOM 692 N N . HIS A 1 91 ? 17.858 5.762 -21.076 1.00 56.91 91 HIS A N 1
ATOM 693 C CA . HIS A 1 91 ? 16.809 6.600 -21.641 1.00 56.91 91 HIS A CA 1
ATOM 694 C C . HIS A 1 91 ? 16.531 7.825 -20.773 1.00 56.91 91 HIS A C 1
ATOM 696 O O . HIS A 1 91 ? 16.421 8.910 -21.329 1.00 56.91 91 HIS A O 1
ATOM 702 N N . LEU A 1 92 ? 16.545 7.696 -19.444 1.00 56.09 92 LEU A N 1
ATOM 703 C CA . LEU A 1 92 ? 16.515 8.834 -18.522 1.00 56.09 92 LEU A CA 1
ATOM 704 C C . LEU A 1 92 ? 17.734 9.743 -18.721 1.00 56.09 92 LEU A C 1
ATOM 706 O O . LEU A 1 92 ? 17.573 10.954 -18.807 1.00 56.09 92 LEU A O 1
ATOM 710 N N . GLY A 1 93 ? 18.930 9.173 -18.903 1.00 57.75 93 GLY A N 1
ATOM 711 C CA . GLY A 1 93 ? 20.127 9.929 -19.275 1.00 57.75 93 GLY A CA 1
ATOM 712 C C . GLY A 1 93 ? 19.976 10.631 -20.627 1.00 57.75 93 GLY A C 1
ATOM 713 O O . GLY A 1 93 ? 20.253 11.819 -20.741 1.00 57.75 93 GLY A O 1
ATOM 714 N N . LYS A 1 94 ? 19.450 9.943 -21.649 1.00 59.75 94 LYS A N 1
ATOM 715 C CA . LYS A 1 94 ? 19.171 10.542 -22.967 1.00 59.75 94 LYS A CA 1
ATOM 716 C C . LYS A 1 94 ? 18.106 11.638 -22.911 1.00 59.75 94 LYS A C 1
ATOM 718 O O . LYS A 1 94 ? 18.228 12.607 -23.647 1.00 59.75 94 LYS A O 1
ATOM 723 N N . MET A 1 95 ? 17.078 11.494 -22.076 1.00 54.56 95 MET A N 1
ATOM 724 C CA . MET A 1 95 ? 16.039 12.507 -21.873 1.00 54.56 95 MET A CA 1
ATOM 725 C C . MET A 1 95 ? 16.562 13.697 -21.072 1.00 54.56 95 MET A C 1
ATOM 727 O O . MET A 1 95 ? 16.225 14.819 -21.412 1.00 54.56 95 MET A O 1
ATOM 731 N N . ALA A 1 96 ? 17.429 13.482 -20.080 1.00 56.50 96 ALA A N 1
ATOM 732 C CA . ALA A 1 96 ? 18.104 14.562 -19.362 1.00 56.50 96 ALA A CA 1
ATOM 733 C C . ALA A 1 96 ? 19.035 15.362 -20.288 1.00 56.50 96 ALA A C 1
ATOM 735 O O . ALA A 1 96 ? 19.058 16.584 -20.226 1.00 56.50 96 ALA A O 1
ATOM 736 N N . ILE A 1 97 ? 19.743 14.682 -21.196 1.00 57.44 97 ILE A N 1
ATOM 737 C CA . ILE A 1 97 ? 20.592 15.328 -22.208 1.00 57.44 97 ILE A CA 1
ATOM 738 C C . ILE A 1 97 ? 19.737 16.052 -23.263 1.00 57.44 97 ILE A C 1
ATOM 740 O O . ILE A 1 97 ? 20.056 17.174 -23.638 1.00 57.44 97 ILE A O 1
ATOM 744 N N . LYS A 1 98 ? 18.626 15.451 -23.719 1.00 53.75 98 LYS A N 1
ATOM 745 C CA . LYS A 1 98 ? 17.696 16.084 -24.673 1.00 53.75 98 LYS A CA 1
ATOM 746 C C . LYS A 1 98 ? 16.868 17.218 -24.065 1.00 53.75 98 LYS A C 1
ATOM 748 O O . LYS A 1 98 ? 16.528 18.140 -24.784 1.00 53.75 98 LYS A O 1
ATOM 753 N N . GLY A 1 99 ? 16.578 17.192 -22.766 1.00 51.00 99 GLY A N 1
ATOM 754 C CA . GLY A 1 99 ? 15.880 18.271 -22.056 1.00 51.00 99 GLY A CA 1
ATOM 755 C C . GLY A 1 99 ? 16.700 19.558 -21.929 1.00 51.00 99 GLY A C 1
ATOM 756 O O . GLY A 1 99 ? 16.153 20.591 -21.566 1.00 51.00 99 GLY A O 1
ATOM 757 N N . LEU A 1 100 ? 17.996 19.509 -22.259 1.00 54.47 100 LEU A N 1
ATOM 758 C CA . LEU A 1 100 ? 18.858 20.683 -22.417 1.00 54.47 100 LEU A CA 1
ATOM 759 C C . LEU A 1 100 ? 18.831 21.248 -23.855 1.00 54.47 100 LEU A C 1
ATOM 761 O O . LEU A 1 100 ? 19.403 22.305 -24.099 1.00 54.47 100 LEU A O 1
ATOM 765 N N . GLN A 1 101 ? 18.185 20.556 -24.804 1.00 49.47 101 GLN A N 1
ATOM 766 C CA . GLN A 1 101 ? 18.051 20.928 -26.217 1.00 49.47 101 GLN A CA 1
ATOM 767 C C . GLN A 1 101 ? 16.568 20.933 -26.632 1.00 49.47 101 GLN A C 1
ATOM 769 O O . GLN A 1 101 ? 16.109 19.996 -27.270 1.00 49.47 101 GLN A O 1
ATOM 774 N N . ASP A 1 102 ? 15.863 21.985 -26.223 1.00 47.84 102 ASP A N 1
ATOM 775 C CA . ASP A 1 102 ? 14.657 22.625 -26.793 1.00 47.84 102 ASP A CA 1
ATOM 776 C C . ASP A 1 102 ? 13.487 21.825 -27.452 1.00 47.84 102 ASP A C 1
ATOM 778 O O . ASP A 1 102 ? 13.611 20.752 -28.046 1.00 47.84 102 ASP A O 1
ATOM 782 N N . ASP A 1 103 ? 12.306 22.447 -27.363 1.00 49.94 103 ASP A N 1
ATOM 783 C CA . ASP A 1 103 ? 10.920 22.010 -27.598 1.00 49.94 103 ASP A CA 1
ATOM 784 C C . ASP A 1 103 ? 10.601 21.240 -28.900 1.00 49.94 103 ASP A C 1
ATOM 786 O O . ASP A 1 103 ? 10.025 21.778 -29.851 1.00 49.94 103 ASP A O 1
ATOM 790 N N . LYS A 1 104 ? 10.823 19.917 -28.929 1.00 42.28 104 LYS A N 1
ATOM 791 C CA . LYS A 1 104 ? 10.102 19.029 -29.867 1.00 42.28 104 LYS A CA 1
ATOM 792 C C . LYS A 1 104 ? 9.560 17.773 -29.187 1.00 42.28 104 LYS A C 1
ATOM 794 O O . LYS A 1 104 ? 10.278 16.809 -28.921 1.00 42.28 104 LYS A O 1
ATOM 799 N N . VAL A 1 105 ? 8.247 17.799 -28.952 1.00 48.28 105 VAL A N 1
ATOM 800 C CA . VAL A 1 105 ? 7.410 16.672 -28.520 1.00 48.28 105 VAL A CA 1
ATOM 801 C C . VAL A 1 105 ? 7.570 15.517 -29.509 1.00 48.28 105 VAL A C 1
ATOM 803 O O . VAL A 1 105 ? 7.256 15.655 -30.689 1.00 48.28 105 VAL A O 1
ATOM 806 N N . ASN A 1 106 ? 8.058 14.375 -29.027 1.00 43.41 106 ASN A N 1
ATOM 807 C CA . ASN A 1 106 ? 8.140 13.150 -29.813 1.00 43.41 106 ASN A CA 1
ATOM 808 C C . ASN A 1 106 ? 6.832 12.346 -29.641 1.00 43.41 106 ASN A C 1
ATOM 810 O O . ASN A 1 106 ? 6.548 11.934 -28.514 1.00 43.41 106 ASN A O 1
ATOM 814 N N . PRO A 1 107 ? 6.036 12.112 -30.703 1.00 43.50 107 PRO A N 1
ATOM 815 C CA . PRO A 1 107 ? 4.767 11.382 -30.616 1.00 43.50 107 PRO A CA 1
ATOM 816 C C . PRO A 1 107 ? 4.936 9.859 -30.452 1.00 43.50 107 PRO A C 1
ATOM 818 O O . PRO A 1 107 ? 3.984 9.187 -30.068 1.00 43.50 107 PRO A O 1
ATOM 821 N N . ASP A 1 108 ? 6.142 9.314 -30.642 1.00 42.06 108 ASP A N 1
ATOM 822 C CA . ASP A 1 108 ? 6.440 7.881 -30.486 1.00 42.06 108 ASP A CA 1
ATOM 823 C C . ASP A 1 108 ? 6.968 7.525 -29.088 1.00 42.06 108 ASP A C 1
ATOM 825 O O . ASP A 1 108 ? 8.034 6.927 -28.911 1.00 42.06 108 ASP A O 1
ATOM 829 N N . ALA A 1 109 ? 6.208 7.875 -28.051 1.00 41.91 109 ALA A N 1
ATOM 830 C CA . ALA A 1 109 ? 6.429 7.347 -26.706 1.00 41.91 109 ALA A CA 1
ATOM 831 C C . ALA A 1 109 ? 5.813 5.942 -26.584 1.00 41.91 109 ALA A C 1
ATOM 833 O O . ALA A 1 109 ? 4.879 5.708 -25.811 1.00 41.91 109 ALA A O 1
ATOM 834 N N . GLY A 1 110 ? 6.337 4.996 -27.372 1.00 42.84 110 GLY A N 1
ATOM 835 C CA . GLY A 1 110 ? 6.131 3.574 -27.122 1.00 42.84 110 GLY A CA 1
ATOM 836 C C . GLY A 1 110 ? 6.502 3.276 -25.671 1.00 42.84 110 GLY A C 1
ATOM 837 O O . GLY A 1 110 ? 7.518 3.773 -25.185 1.00 42.84 110 GLY A O 1
ATOM 838 N N . SER A 1 111 ? 5.637 2.537 -24.971 1.00 43.72 111 SER A N 1
ATOM 839 C CA . SER A 1 111 ? 5.794 2.171 -23.561 1.00 43.72 111 SER A CA 1
ATOM 840 C C . SER A 1 111 ? 7.259 1.843 -23.254 1.00 43.72 111 SER A C 1
ATOM 842 O O . SER A 1 111 ? 7.774 0.825 -23.707 1.00 43.72 111 SER A O 1
ATOM 844 N N . LEU A 1 112 ? 7.947 2.732 -22.526 1.00 45.31 112 LEU A N 1
ATOM 845 C CA . LEU A 1 112 ? 9.382 2.621 -22.205 1.00 45.31 112 LEU A CA 1
ATOM 846 C C . LEU A 1 112 ? 9.732 1.303 -21.492 1.00 45.31 112 LEU A C 1
ATOM 848 O O . LEU A 1 112 ? 10.898 0.927 -21.408 1.00 45.31 112 LEU A O 1
ATOM 852 N N . LEU A 1 113 ? 8.713 0.634 -20.955 1.00 51.09 113 LEU A N 1
ATOM 853 C CA . LEU A 1 113 ? 8.757 -0.600 -20.198 1.00 51.09 113 LEU A CA 1
ATOM 854 C C . LEU A 1 113 ? 7.535 -1.422 -20.607 1.00 51.09 113 LEU A C 1
ATOM 856 O O . LEU A 1 113 ? 6.409 -0.961 -20.427 1.00 51.09 113 LEU A O 1
ATOM 860 N N . ASP A 1 114 ? 7.729 -2.637 -21.124 1.00 59.47 114 ASP A N 1
ATOM 861 C CA . ASP A 1 114 ? 6.618 -3.585 -21.219 1.00 59.47 114 ASP A CA 1
ATOM 862 C C . ASP A 1 114 ? 6.146 -3.918 -19.795 1.00 59.47 114 ASP A C 1
ATOM 864 O O . ASP A 1 114 ? 6.757 -4.713 -19.079 1.00 59.47 114 ASP A O 1
ATOM 868 N N . ASN A 1 115 ? 5.068 -3.257 -19.373 1.00 66.00 115 ASN A N 1
ATOM 869 C CA . ASN A 1 115 ? 4.463 -3.417 -18.054 1.00 66.00 115 ASN A CA 1
ATOM 870 C C . ASN A 1 115 ? 3.438 -4.565 -18.014 1.00 66.00 115 ASN A C 1
ATOM 872 O O . ASN A 1 115 ? 2.792 -4.765 -16.981 1.00 66.00 115 ASN A O 1
ATOM 876 N N . GLN A 1 116 ? 3.266 -5.328 -19.103 1.00 72.19 116 GLN A N 1
ATOM 877 C CA . GLN A 1 116 ? 2.363 -6.485 -19.130 1.00 72.19 116 GLN A CA 1
ATOM 878 C C . GLN A 1 116 ? 2.686 -7.532 -18.045 1.00 72.19 116 GLN A C 1
ATOM 880 O O . GLN A 1 116 ? 1.739 -8.014 -17.415 1.00 72.19 116 GLN A O 1
ATOM 885 N N . PRO A 1 117 ? 3.962 -7.860 -17.732 1.00 73.06 117 PRO A N 1
ATOM 886 C CA . PRO A 1 117 ? 4.287 -8.795 -16.652 1.00 73.06 117 PRO A CA 1
ATOM 887 C C . PRO A 1 117 ? 3.800 -8.305 -15.286 1.00 73.06 117 PRO A C 1
ATOM 889 O O . PRO A 1 117 ? 3.140 -9.053 -14.563 1.00 73.06 117 PRO A O 1
ATOM 892 N N . LEU A 1 118 ? 4.039 -7.027 -14.971 1.00 70.94 118 LEU A N 1
ATOM 893 C CA . LEU A 1 118 ? 3.570 -6.419 -13.729 1.00 70.94 118 LEU A CA 1
ATOM 894 C C . LEU A 1 118 ? 2.040 -6.393 -13.673 1.00 70.94 118 LEU A C 1
ATOM 896 O O . LEU A 1 118 ? 1.460 -6.751 -12.652 1.00 70.94 118 LEU A O 1
ATOM 900 N N . ARG A 1 119 ? 1.367 -6.037 -14.773 1.00 81.38 119 ARG A N 1
ATOM 901 C CA . ARG A 1 119 ? -0.101 -6.061 -14.850 1.00 81.38 119 ARG A CA 1
ATOM 902 C C . ARG A 1 119 ? -0.661 -7.457 -14.567 1.00 81.38 119 ARG A C 1
ATOM 904 O O . ARG A 1 119 ? -1.601 -7.590 -13.787 1.00 81.38 119 ARG A O 1
ATOM 911 N N . HIS A 1 120 ? -0.082 -8.493 -15.172 1.00 80.94 120 HIS A N 1
ATOM 912 C CA . HIS A 1 120 ? -0.487 -9.884 -14.945 1.00 80.94 120 HIS A CA 1
ATOM 913 C C . HIS A 1 120 ? -0.256 -10.322 -13.499 1.00 80.94 120 HIS A C 1
ATOM 915 O O . HIS A 1 120 ? -1.127 -10.947 -12.894 1.00 80.94 120 HIS A O 1
ATOM 921 N N . LEU A 1 121 ? 0.895 -9.963 -12.929 1.00 78.69 121 LEU A N 1
ATOM 922 C CA . LEU A 1 121 ? 1.220 -10.251 -11.538 1.00 78.69 121 LEU A CA 1
ATOM 923 C C . LEU A 1 121 ? 0.220 -9.582 -10.585 1.00 78.69 121 LEU A C 1
ATOM 925 O O . LEU A 1 121 ? -0.338 -10.251 -9.717 1.00 78.69 121 LEU A O 1
ATOM 929 N N . LEU A 1 122 ? -0.063 -8.291 -10.778 1.00 84.00 122 LEU A N 1
ATOM 930 C CA . LEU A 1 122 ? -1.019 -7.554 -9.950 1.00 84.00 122 LEU A CA 1
ATOM 931 C C . LEU A 1 122 ? -2.429 -8.143 -10.060 1.00 84.00 122 LEU A C 1
ATOM 933 O O . LEU A 1 122 ? -3.056 -8.367 -9.032 1.00 84.00 122 LEU A O 1
ATOM 937 N N . ASN A 1 123 ? -2.894 -8.492 -11.263 1.00 86.69 123 ASN A N 1
ATOM 938 C CA . ASN A 1 123 ? -4.205 -9.129 -11.452 1.00 86.69 123 ASN A CA 1
ATOM 939 C C . ASN A 1 123 ? -4.321 -10.512 -10.791 1.00 86.69 123 ASN A C 1
ATOM 941 O O . ASN A 1 123 ? -5.423 -10.941 -10.461 1.00 86.69 123 ASN A O 1
ATOM 945 N N . LYS A 1 124 ? -3.204 -11.223 -10.595 1.00 83.94 124 LYS A N 1
ATOM 946 C CA . LYS A 1 124 ? -3.181 -12.497 -9.860 1.00 83.94 124 LYS A CA 1
ATOM 947 C C . LYS A 1 124 ? -3.153 -12.313 -8.346 1.00 83.94 124 LYS A C 1
ATOM 949 O O . LYS A 1 124 ? -3.697 -13.143 -7.623 1.00 83.94 124 LYS A O 1
ATOM 954 N N . LEU A 1 125 ? -2.463 -11.280 -7.867 1.00 80.44 125 LEU A N 1
ATOM 955 C CA . LEU A 1 125 ? -2.213 -11.072 -6.440 1.00 80.44 125 LEU A CA 1
ATOM 956 C C . LEU A 1 125 ? -3.275 -10.206 -5.760 1.00 80.44 125 LEU A C 1
ATOM 958 O O . LEU A 1 125 ? -3.508 -10.358 -4.559 1.00 80.44 125 LEU A O 1
ATOM 962 N N . ILE A 1 126 ? -3.893 -9.291 -6.505 1.00 87.38 126 ILE A N 1
ATOM 963 C CA . ILE A 1 126 ? -4.780 -8.257 -5.980 1.00 87.38 126 ILE A CA 1
ATOM 964 C C . ILE A 1 126 ? -6.204 -8.523 -6.460 1.00 87.38 126 ILE A C 1
ATOM 966 O O . ILE A 1 126 ? -6.529 -8.386 -7.635 1.00 87.38 126 ILE A O 1
ATOM 970 N N . ASP A 1 127 ? -7.080 -8.848 -5.513 1.00 90.81 127 ASP A N 1
ATOM 971 C CA . ASP A 1 127 ? -8.523 -8.842 -5.735 1.00 90.81 127 ASP A CA 1
ATOM 972 C C . ASP A 1 127 ? -9.067 -7.437 -5.446 1.00 90.81 127 ASP A C 1
ATOM 974 O O . ASP A 1 127 ? -9.402 -7.099 -4.306 1.00 90.81 127 ASP A O 1
ATOM 978 N N . PHE A 1 128 ? -9.108 -6.603 -6.487 1.00 91.69 128 PHE A N 1
ATOM 979 C CA . PHE A 1 128 ? -9.506 -5.195 -6.394 1.00 91.69 128 PHE A CA 1
ATOM 980 C C . PHE A 1 128 ? -10.920 -5.003 -5.827 1.00 91.69 128 PHE A C 1
ATOM 982 O O . PHE A 1 128 ? -11.143 -4.040 -5.099 1.00 91.69 128 PHE A O 1
ATOM 989 N N . LYS A 1 129 ? -11.838 -5.963 -6.028 1.00 94.44 129 LYS A N 1
ATOM 990 C CA . LYS A 1 129 ? -13.211 -5.909 -5.484 1.00 94.44 129 LYS A CA 1
ATOM 991 C C . LYS A 1 129 ? -13.241 -5.890 -3.954 1.00 94.44 129 LYS A C 1
ATOM 993 O O . LYS A 1 129 ? -14.228 -5.499 -3.331 1.00 94.44 129 LYS A O 1
ATOM 998 N N . ARG A 1 130 ? -12.161 -6.341 -3.305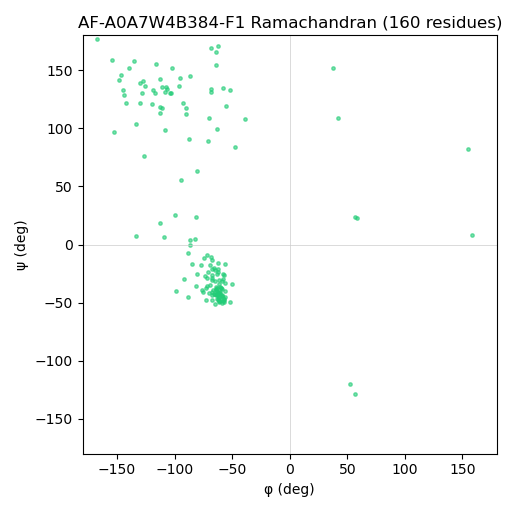 1.00 96.00 130 ARG A N 1
ATOM 999 C CA . ARG A 1 130 ? -12.039 -6.283 -1.841 1.00 96.00 130 ARG A CA 1
ATOM 1000 C C . ARG A 1 130 ? -11.840 -4.861 -1.336 1.00 96.00 130 ARG A C 1
ATOM 1002 O O . ARG A 1 130 ? -12.165 -4.622 -0.178 1.00 96.00 130 ARG A O 1
ATOM 1009 N N . ILE A 1 131 ? -11.330 -3.946 -2.163 1.00 96.44 131 ILE A N 1
ATOM 1010 C CA . ILE A 1 131 ? -11.194 -2.529 -1.803 1.00 96.44 131 ILE A CA 1
ATOM 1011 C C . ILE A 1 131 ? -12.589 -1.934 -1.616 1.00 96.44 131 ILE A C 1
ATOM 1013 O O . ILE A 1 131 ? -12.870 -1.424 -0.533 1.00 96.44 131 ILE A O 1
ATOM 1017 N N . ASP A 1 132 ? -13.487 -2.127 -2.591 1.00 95.75 132 ASP A N 1
ATOM 1018 C CA . ASP A 1 132 ? -14.895 -1.713 -2.497 1.00 95.75 132 ASP A CA 1
ATOM 1019 C C . ASP A 1 132 ? -15.544 -2.247 -1.218 1.00 95.75 132 ASP A C 1
ATOM 1021 O O . ASP A 1 132 ? -16.139 -1.505 -0.438 1.00 95.75 132 ASP A O 1
ATOM 1025 N N . ARG A 1 133 ? -15.373 -3.550 -0.963 1.00 96.69 133 ARG A N 1
ATOM 1026 C CA . ARG A 1 133 ? -15.954 -4.210 0.210 1.00 96.69 133 ARG A CA 1
ATOM 1027 C C . ARG A 1 133 ? -15.401 -3.662 1.523 1.00 96.69 133 ARG A C 1
ATOM 1029 O O . ARG A 1 133 ? -16.159 -3.475 2.468 1.00 96.69 133 ARG A O 1
ATOM 1036 N N . ASN A 1 134 ? -14.093 -3.430 1.609 1.00 97.44 134 ASN A N 1
ATOM 1037 C CA . ASN A 1 134 ? -13.479 -2.911 2.828 1.00 97.44 134 ASN A CA 1
ATOM 1038 C C . ASN A 1 134 ? -13.880 -1.455 3.091 1.00 97.44 134 ASN A C 1
ATOM 1040 O O . ASN A 1 134 ? -14.076 -1.100 4.252 1.00 97.44 134 ASN A O 1
ATOM 1044 N N . ILE A 1 135 ? -14.061 -0.652 2.037 1.00 97.38 135 ILE A N 1
ATOM 1045 C CA . ILE A 1 135 ? -14.595 0.709 2.150 1.00 97.38 135 ILE A CA 1
ATOM 1046 C C . ILE A 1 135 ? -16.063 0.678 2.595 1.00 97.38 135 ILE A C 1
ATOM 1048 O O . ILE A 1 135 ? -16.427 1.328 3.575 1.00 97.38 135 ILE A O 1
ATOM 1052 N N . GLY A 1 136 ? -16.897 -0.151 1.959 1.00 96.69 136 GLY A N 1
ATOM 1053 C CA . GLY A 1 136 ? -18.306 -0.319 2.334 1.00 96.69 136 GLY A CA 1
ATOM 1054 C C . GLY A 1 136 ? -18.499 -0.815 3.773 1.00 96.69 136 GLY A C 1
ATOM 1055 O O . GLY A 1 136 ? -19.374 -0.332 4.487 1.00 96.69 136 GLY A O 1
ATOM 1056 N N . ASN A 1 137 ? -17.624 -1.712 4.237 1.00 96.00 137 ASN A N 1
ATOM 1057 C CA . ASN A 1 137 ? -17.638 -2.243 5.603 1.00 96.00 137 ASN A CA 1
ATOM 1058 C C . ASN A 1 137 ? -16.951 -1.331 6.633 1.00 96.00 137 ASN A C 1
ATOM 1060 O O . ASN A 1 137 ? -16.811 -1.733 7.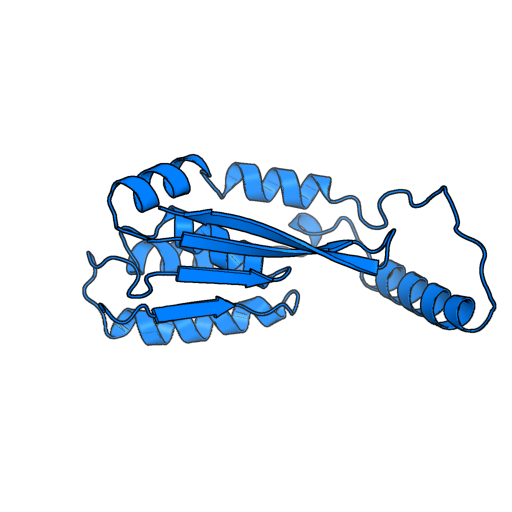789 1.00 96.00 137 ASN A O 1
ATOM 1064 N N . LYS A 1 138 ? -16.497 -0.131 6.240 1.00 95.69 138 LYS A N 1
ATOM 1065 C CA . LYS A 1 138 ? -15.772 0.820 7.105 1.00 95.69 138 LYS A CA 1
ATOM 1066 C C . LYS A 1 138 ? -14.477 0.255 7.710 1.00 95.69 138 LYS A C 1
ATOM 1068 O O . LYS A 1 138 ? -14.001 0.745 8.729 1.00 95.69 138 LYS A O 1
ATOM 1073 N N . ALA A 1 139 ? -13.892 -0.769 7.086 1.00 96.69 139 ALA A N 1
ATOM 1074 C CA . ALA A 1 139 ? -12.562 -1.268 7.439 1.00 96.69 139 ALA A CA 1
ATOM 1075 C C . ALA A 1 139 ? -11.442 -0.366 6.893 1.00 96.69 139 ALA A C 1
ATOM 1077 O O . ALA A 1 139 ? -10.305 -0.452 7.347 1.00 96.69 139 ALA A O 1
ATOM 1078 N N . LEU A 1 140 ? -11.773 0.474 5.913 1.00 97.62 140 LEU A N 1
ATOM 1079 C CA . LEU A 1 140 ? -10.948 1.542 5.366 1.00 97.62 140 LEU A CA 1
ATOM 1080 C C . LEU A 1 140 ? -11.882 2.689 4.961 1.00 97.62 140 LEU A C 1
ATOM 1082 O O . LEU A 1 140 ? -12.992 2.428 4.510 1.00 97.62 140 LEU A O 1
ATOM 1086 N N . LYS A 1 141 ? -11.461 3.946 5.092 1.00 97.44 141 LYS A N 1
ATOM 1087 C CA . LYS A 1 141 ? -12.243 5.098 4.619 1.00 97.44 141 LYS A CA 1
ATOM 1088 C C . LYS A 1 141 ? -11.927 5.432 3.165 1.00 97.44 141 LYS A C 1
ATOM 1090 O O . LYS A 1 141 ? -12.841 5.655 2.378 1.00 97.44 141 LYS A O 1
ATOM 1095 N N . ALA A 1 142 ? -10.643 5.456 2.808 1.00 97.50 142 ALA A N 1
ATOM 1096 C CA . ALA A 1 142 ? -10.215 5.746 1.444 1.00 97.50 142 ALA A CA 1
ATOM 1097 C C . ALA A 1 142 ? -8.845 5.148 1.098 1.00 97.50 142 ALA A C 1
ATOM 1099 O O . ALA A 1 142 ? -8.009 4.883 1.965 1.00 97.50 142 ALA A O 1
ATOM 1100 N N . VAL A 1 143 ? -8.597 4.997 -0.200 1.00 97.94 143 VAL A N 1
ATOM 1101 C CA . VAL A 1 143 ? -7.281 4.715 -0.776 1.00 97.94 143 VAL A CA 1
ATOM 1102 C C . VAL A 1 143 ? -6.973 5.734 -1.872 1.00 97.94 143 VAL A C 1
ATOM 1104 O O . VAL A 1 143 ? -7.860 6.096 -2.644 1.00 97.94 143 VAL A O 1
ATOM 1107 N N . SER A 1 144 ? -5.723 6.191 -1.946 1.00 97.56 144 SER A N 1
ATOM 1108 C CA . SER A 1 144 ? -5.227 7.063 -3.017 1.00 97.56 144 SER A CA 1
ATOM 1109 C C . SER A 1 144 ? -3.933 6.517 -3.599 1.00 97.56 144 SER A C 1
ATOM 1111 O O . SER A 1 144 ? -3.061 6.044 -2.869 1.00 97.56 144 SER A O 1
ATOM 1113 N N . ILE A 1 145 ? -3.809 6.582 -4.917 1.00 95.25 145 ILE A N 1
ATOM 1114 C CA . ILE A 1 145 ? -2.689 6.054 -5.676 1.00 95.25 145 ILE A CA 1
ATOM 1115 C C . ILE A 1 145 ? -2.176 7.119 -6.637 1.00 95.25 145 ILE A C 1
ATOM 1117 O O . ILE A 1 145 ? -2.899 7.568 -7.523 1.00 95.25 145 ILE A O 1
ATOM 1121 N N . ASP A 1 146 ? -0.902 7.462 -6.495 1.00 91.50 146 ASP A N 1
ATOM 1122 C CA . ASP A 1 146 ? -0.234 8.477 -7.297 1.00 91.50 146 ASP A CA 1
ATOM 1123 C C . ASP A 1 146 ? 0.743 7.846 -8.294 1.00 91.50 146 ASP A C 1
ATOM 1125 O O . ASP A 1 146 ? 1.553 6.966 -7.964 1.00 91.50 146 ASP A O 1
ATOM 1129 N N . CYS A 1 147 ? 0.704 8.333 -9.531 1.00 83.56 147 CYS A N 1
ATOM 1130 C CA . CYS A 1 147 ? 1.635 7.949 -10.584 1.00 83.56 147 CYS A CA 1
ATOM 1131 C C . CYS A 1 147 ? 2.054 9.159 -11.423 1.00 83.56 147 CYS A C 1
ATOM 1133 O O . CYS A 1 147 ? 1.308 10.124 -11.568 1.00 83.56 147 CYS A O 1
ATOM 1135 N N . SER A 1 148 ? 3.257 9.105 -11.990 1.00 79.75 148 SER A N 1
ATOM 1136 C CA . SER A 1 148 ? 3.765 10.139 -12.892 1.00 79.75 148 SER A CA 1
ATOM 1137 C C . SER A 1 148 ? 3.698 9.645 -14.330 1.00 79.75 148 SER A C 1
ATOM 1139 O O . SER A 1 148 ? 4.155 8.546 -14.644 1.00 79.75 148 SER A O 1
ATOM 1141 N N . CYS A 1 149 ? 3.138 10.468 -15.208 1.00 74.12 149 CYS A N 1
ATOM 1142 C CA . CYS A 1 149 ? 3.108 10.215 -16.636 1.00 74.12 149 CYS A CA 1
ATOM 1143 C C . CYS A 1 149 ? 4.354 10.821 -17.286 1.00 74.12 149 CYS A C 1
ATOM 1145 O O . CYS A 1 149 ? 4.502 12.040 -17.371 1.00 74.12 149 CYS A O 1
ATOM 1147 N N . TYR A 1 150 ? 5.243 9.963 -17.784 1.00 66.31 150 TYR A N 1
ATOM 1148 C CA . TYR A 1 150 ? 6.472 10.393 -18.458 1.00 66.31 150 TYR A CA 1
ATOM 1149 C C . TYR A 1 150 ? 6.227 11.067 -19.815 1.00 66.31 150 TYR A C 1
ATOM 1151 O O . TYR A 1 150 ? 7.103 11.774 -20.301 1.00 66.31 150 TYR A O 1
ATOM 1159 N N . ASN A 1 151 ? 5.044 10.888 -20.412 1.00 66.69 151 ASN A N 1
ATOM 1160 C CA . ASN A 1 151 ? 4.730 11.440 -21.734 1.00 66.69 151 ASN A CA 1
ATOM 1161 C C . ASN A 1 151 ? 4.334 12.919 -21.683 1.00 66.69 151 ASN A C 1
ATOM 1163 O O . ASN A 1 151 ? 4.455 13.616 -22.683 1.00 66.69 151 ASN A O 1
ATOM 1167 N N . ASN A 1 152 ? 3.820 13.392 -20.548 1.00 76.69 152 ASN A N 1
ATOM 1168 C CA . ASN A 1 152 ? 3.336 14.766 -20.405 1.00 76.69 152 ASN A CA 1
ATOM 1169 C C . ASN A 1 152 ? 3.829 15.459 -19.129 1.00 76.69 152 ASN A C 1
ATOM 1171 O O . ASN A 1 152 ? 3.364 16.553 -18.817 1.00 76.69 152 ASN A O 1
ATOM 1175 N N . SER A 1 153 ? 4.743 14.823 -18.389 1.00 76.00 153 SER A N 1
ATOM 1176 C CA . SER A 1 153 ? 5.340 15.341 -17.154 1.00 76.00 153 SER A CA 1
ATOM 1177 C C . SER A 1 153 ? 4.324 15.707 -16.061 1.00 76.00 153 SER A C 1
ATOM 1179 O O . SER A 1 153 ? 4.624 16.521 -15.189 1.00 76.00 153 SER A O 1
ATOM 1181 N N . ARG A 1 154 ? 3.118 15.117 -16.082 1.00 80.12 154 ARG A N 1
ATOM 1182 C CA . ARG A 1 154 ? 2.078 15.331 -15.062 1.00 80.12 154 ARG A CA 1
ATOM 1183 C C . ARG A 1 154 ? 2.000 14.168 -14.083 1.00 80.12 154 ARG A C 1
ATOM 1185 O O . ARG A 1 154 ? 2.255 13.018 -14.439 1.00 80.12 154 ARG A O 1
ATOM 1192 N N . SER A 1 155 ? 1.565 14.470 -12.866 1.00 82.88 155 SER A N 1
ATOM 1193 C CA . SER A 1 155 ? 1.174 13.468 -11.874 1.00 82.88 155 SER A CA 1
ATOM 1194 C C . SER A 1 155 ? -0.338 13.264 -11.899 1.00 82.88 155 SER A C 1
ATOM 1196 O O . SER A 1 155 ? -1.095 14.230 -11.972 1.00 82.88 155 SER A O 1
ATOM 1198 N N . TYR A 1 156 ? -0.762 12.006 -11.843 1.00 89.56 156 TYR A N 1
ATOM 1199 C CA . TYR A 1 156 ? -2.158 11.593 -11.771 1.00 89.56 156 TYR A CA 1
ATOM 1200 C C . TYR A 1 156 ? -2.401 10.871 -10.451 1.00 89.56 156 TYR A C 1
ATOM 1202 O O . TYR A 1 156 ? -1.668 9.937 -10.111 1.00 89.56 156 TYR A O 1
ATOM 1210 N N . SER A 1 157 ? -3.456 11.286 -9.758 1.00 93.31 157 SER A N 1
ATOM 1211 C CA . SER A 1 157 ? -3.910 10.700 -8.501 1.00 93.31 157 SER A CA 1
ATOM 1212 C C . SER A 1 157 ? -5.255 10.024 -8.730 1.00 93.31 157 SER A C 1
ATOM 1214 O O . SER A 1 157 ? -6.232 10.672 -9.108 1.00 93.31 157 SER A O 1
ATOM 1216 N N . PHE A 1 158 ? -5.304 8.717 -8.511 1.00 95.12 158 PHE A N 1
ATOM 1217 C CA . PHE A 1 158 ? -6.528 7.925 -8.535 1.00 95.12 158 PHE A CA 1
ATOM 1218 C C . PHE A 1 158 ? -6.9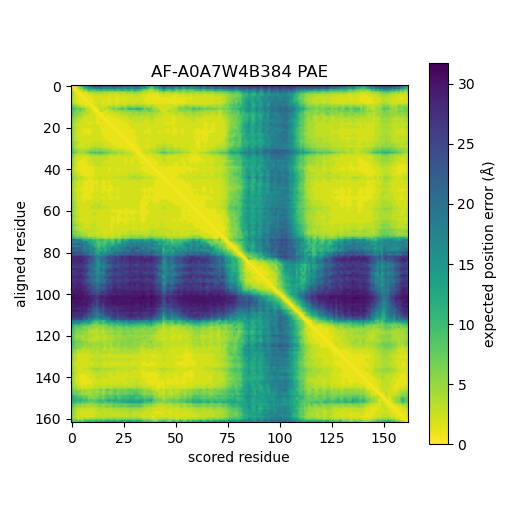34 7.639 -7.102 1.00 95.12 158 PHE A C 1
ATOM 1220 O O . PHE A 1 158 ? -6.111 7.176 -6.316 1.00 95.12 158 PHE A O 1
ATOM 1227 N N . TYR A 1 159 ? -8.190 7.879 -6.755 1.00 96.38 159 TYR A N 1
ATOM 1228 C CA . TYR A 1 159 ? -8.664 7.646 -5.401 1.00 96.38 159 TYR A CA 1
ATOM 1229 C C . TYR A 1 159 ? -10.009 6.939 -5.400 1.00 96.38 159 TYR A C 1
ATOM 1231 O O . TYR A 1 159 ? -10.773 6.997 -6.364 1.00 96.38 159 TYR A O 1
ATOM 1239 N N . GLN A 1 160 ? -10.286 6.286 -4.280 1.00 96.50 160 GLN A N 1
ATOM 1240 C CA . GLN A 1 160 ? -11.571 5.686 -3.984 1.00 96.50 160 GLN A CA 1
ATOM 1241 C C . GLN A 1 160 ? -11.846 5.817 -2.486 1.00 96.50 160 GLN A C 1
ATOM 1243 O O . GLN A 1 160 ? -10.972 5.521 -1.671 1.00 96.50 160 GLN A O 1
ATOM 1248 N N . GLY A 1 161 ? -13.049 6.248 -2.114 1.00 94.12 161 GLY A N 1
ATOM 1249 C CA . GLY A 1 161 ? -13.436 6.446 -0.719 1.00 94.12 161 GLY A CA 1
ATOM 1250 C C . GLY A 1 161 ? -14.939 6.645 -0.547 1.00 94.12 161 GLY A C 1
ATOM 1251 O O . GLY A 1 161 ? -15.672 6.666 -1.537 1.00 94.12 161 GLY A O 1
ATOM 1252 N N . ASN A 1 162 ? -15.357 6.768 0.713 1.00 82.94 162 ASN A N 1
ATOM 1253 C CA . ASN A 1 162 ? -16.722 7.088 1.147 1.00 82.94 162 ASN A CA 1
ATOM 1254 C C . ASN A 1 162 ? -16.725 8.399 1.945 1.00 82.94 162 ASN A C 1
ATOM 1256 O O . ASN A 1 162 ? -15.867 8.529 2.855 1.00 82.94 162 ASN A O 1
#

Solvent-accessible surface area (backbone atoms only — not comparable to full-atom values): 9059 Å² total; per-residue (Å²): 130,84,88,78,47,71,45,77,32,58,57,54,56,81,58,35,57,55,56,50,56,54,49,58,56,56,50,73,81,51,63,70,81,30,44,37,95,34,39,29,34,30,8,23,57,45,10,22,58,53,30,53,50,35,40,44,26,14,61,23,32,50,58,21,49,54,52,51,52,50,50,64,74,68,62,51,69,70,51,55,36,79,78,52,72,66,55,53,52,51,49,53,50,50,48,58,59,45,72,77,56,73,99,69,90,70,90,81,73,64,71,93,59,71,51,62,50,33,53,54,49,46,64,72,74,45,60,66,71,34,35,59,51,22,39,75,69,65,27,25,41,32,42,39,36,37,44,74,41,85,90,75,77,43,76,49,77,50,72,53,69,119

Secondary structure (DSSP, 8-state):
-----EEEE---GGGGHHHHHHHHHHGGGS-TTPPPS-SEEEEETHHHHHHHHHHHTTT-HHHHHHHHHHHHHS--HHHH-SS-HHHHHHHHHHHHHHTTS-----S----SS--HHHHHHHHHH--THHHHHHHHTTS-SEEEEEEEETTTTEEEEEEEE-

Nearest PDB structures (foldseek):
  6aun-assembly1_A  TM=6.874E-01  e=1.458E-02  Cricetulus griseus
  5csa-assembly1_A  TM=3.153E-01  e=8.844E-01  Saccharomyces cerevisiae S288C
  5trc-assembly2_B  TM=3.108E-01  e=2.171E+00  Saccharomyces cerevisiae S288C

Sequence (162 aa):
MSISTALVLGGGGARAAYQIGVLKALVQFYPRNHNVPFDIICGTSAGAINATSLATHASCFHLGIKKLDWVWRHFETHQVYRASIAQVLRHLGKMAIKGLQDDKVNPDAGSLLDNQPLRHLLNKLIDFKRIDRNIGNKALKAVSIDCSCYNNSRSYSFYQGN

Radius of gyration: 17.86 Å; Cα contacts (8 Å, |Δi|>4): 220; chains: 1; bounding box: 39×37×49 Å